Protein AF-X1FPE6-F1 (afdb_monomer)

Organism: NCBI:txid412755

Radius of gyration: 14.93 Å; Cα contacts (8 Å, |Δi|>4): 121; chains: 1; bounding box: 34×26×54 Å

Secondary structure (DSSP, 8-state):
-THHHHHHHHHHHTTHHHH-TT---EESSTTTTHHHHHHHHHHHHHHHHHHHS-S---SS-HHHHHHTSEEE--STT-HHHHHHHHHHH-GGGEE----PPP---

Foldseek 3Di:
DVVLLVVLVCCLQVCVCVVPVPDEAETEQLSPCCLVCLVVVQVVLVCCCVPPVPNDDDPDRSSVSSLSYAYENQNVPPPVSVVSSCVRNNPVRYDHDHDDPPPPD

Sequence (105 aa):
TEGTPSAMTYLVYSGVFDKFPNLKVITHHCGASVPYFSSRIANQYDMAKVREGTAGDFAKPVVDYYKMFYADTALQGNTSALMCGYDFFGADHMLLGSRVLPRVV

Structure (mmCIF, N/CA/C/O backbone):
data_AF-X1FPE6-F1
#
_entry.id   AF-X1FPE6-F1
#
loop_
_atom_site.group_PDB
_atom_site.id
_atom_site.type_symbol
_atom_site.label_atom_id
_atom_site.label_alt_id
_atom_site.label_comp_id
_atom_site.label_asym_id
_atom_site.label_entity_id
_atom_site.label_seq_id
_atom_site.pdbx_PDB_ins_code
_atom_site.Cartn_x
_atom_site.Cartn_y
_atom_site.Cartn_z
_atom_site.occupancy
_atom_site.B_iso_or_equiv
_atom_site.auth_seq_id
_atom_site.auth_comp_id
_atom_site.auth_asym_id
_atom_site.auth_atom_id
_atom_site.pdbx_PDB_model_num
ATOM 1 N N . THR A 1 1 ? 1.993 12.239 -11.565 1.00 60.75 1 THR A N 1
ATOM 2 C CA . THR A 1 1 ? 1.753 10.971 -10.836 1.00 60.75 1 THR A CA 1
ATOM 3 C C . THR A 1 1 ? 0.835 11.143 -9.632 1.00 60.75 1 THR A C 1
ATOM 5 O O . THR A 1 1 ? 0.425 10.139 -9.071 1.00 60.75 1 THR A O 1
ATOM 8 N N . GLU A 1 2 ? 0.437 12.371 -9.275 1.00 67.62 2 GLU A N 1
ATOM 9 C CA . GLU A 1 2 ? -0.454 12.666 -8.137 1.00 67.62 2 GLU A CA 1
ATOM 10 C C . GLU A 1 2 ? -1.873 12.089 -8.264 1.00 67.62 2 GLU A C 1
ATOM 12 O O . GLU A 1 2 ? -2.520 11.824 -7.258 1.00 67.62 2 GLU A O 1
ATOM 17 N N . GLY A 1 3 ? -2.336 11.799 -9.485 1.00 90.81 3 GLY A N 1
ATOM 18 C CA . GLY A 1 3 ? -3.636 11.158 -9.695 1.00 90.81 3 GLY A CA 1
ATOM 19 C C . GLY A 1 3 ? -3.737 9.746 -9.104 1.00 90.81 3 GLY A C 1
ATOM 20 O O . GLY A 1 3 ? -4.807 9.373 -8.630 1.00 90.81 3 GLY A O 1
ATOM 21 N N . THR A 1 4 ? -2.643 8.970 -9.076 1.00 93.00 4 THR A N 1
ATOM 22 C CA . THR A 1 4 ? -2.671 7.594 -8.547 1.00 93.00 4 THR A CA 1
ATOM 23 C C . THR A 1 4 ? -2.929 7.575 -7.034 1.00 93.00 4 THR A C 1
ATOM 25 O O . THR A 1 4 ? -3.896 6.929 -6.630 1.00 93.00 4 THR A O 1
ATOM 28 N N . PRO A 1 5 ? -2.176 8.309 -6.183 1.00 95.19 5 PRO A N 1
ATOM 29 C CA . PRO A 1 5 ? -2.457 8.375 -4.746 1.00 95.19 5 PRO A CA 1
ATOM 30 C C . PRO A 1 5 ? -3.862 8.889 -4.411 1.00 95.19 5 PRO A C 1
ATOM 32 O O . PRO A 1 5 ? -4.519 8.343 -3.520 1.00 95.19 5 PRO A O 1
ATOM 35 N N . SER A 1 6 ? -4.353 9.904 -5.134 1.00 95.38 6 SER A N 1
ATOM 36 C CA . SER A 1 6 ? -5.712 10.421 -4.940 1.00 95.38 6 SER A CA 1
ATOM 37 C C . SER A 1 6 ? -6.760 9.363 -5.272 1.00 95.38 6 SER A C 1
ATOM 39 O O . SER A 1 6 ? -7.638 9.108 -4.453 1.00 95.38 6 SER A O 1
ATOM 41 N N . ALA A 1 7 ? -6.647 8.691 -6.422 1.00 96.56 7 ALA A N 1
ATOM 42 C CA . ALA A 1 7 ? -7.571 7.626 -6.814 1.00 96.56 7 ALA A CA 1
ATOM 43 C C . ALA A 1 7 ? -7.560 6.450 -5.825 1.00 96.56 7 ALA A C 1
ATOM 45 O O . ALA A 1 7 ? -8.623 5.958 -5.446 1.00 96.56 7 ALA A O 1
ATOM 46 N N . MET A 1 8 ? -6.376 6.039 -5.356 1.00 97.12 8 MET A N 1
ATOM 47 C CA . MET A 1 8 ? -6.248 5.008 -4.320 1.00 97.12 8 MET A CA 1
ATOM 48 C C . MET A 1 8 ? -6.989 5.424 -3.047 1.00 97.12 8 MET A C 1
ATOM 50 O O . MET A 1 8 ? -7.796 4.658 -2.531 1.00 97.12 8 MET A O 1
ATOM 54 N N . THR A 1 9 ? -6.779 6.659 -2.590 1.00 95.12 9 THR A N 1
ATOM 55 C CA . THR A 1 9 ? -7.460 7.213 -1.412 1.00 95.12 9 THR A CA 1
ATOM 56 C C . THR A 1 9 ? -8.975 7.253 -1.598 1.00 95.12 9 THR A C 1
ATOM 58 O O . THR A 1 9 ? -9.697 6.782 -0.726 1.00 95.12 9 THR A O 1
ATOM 61 N N . TYR A 1 10 ? -9.477 7.722 -2.743 1.00 95.19 10 TYR A N 1
ATOM 62 C CA . TYR A 1 10 ? -10.917 7.711 -3.022 1.00 95.19 10 TYR A CA 1
ATOM 63 C C . TYR A 1 10 ? -11.512 6.303 -2.947 1.00 95.19 10 TYR A C 1
ATOM 65 O O . TYR A 1 10 ? -12.570 6.123 -2.350 1.00 95.19 10 TYR A O 1
ATOM 73 N N . LEU A 1 11 ? -10.831 5.294 -3.499 1.00 96.25 11 LEU A N 1
ATOM 74 C CA . LEU A 1 11 ? -11.293 3.908 -3.423 1.00 96.25 11 LEU A CA 1
ATOM 75 C C . LEU A 1 11 ? -11.306 3.398 -1.979 1.00 96.25 11 LEU A C 1
ATOM 77 O O . LEU A 1 11 ? -12.323 2.859 -1.546 1.00 96.25 11 LEU A O 1
ATOM 81 N N . VAL A 1 12 ? -10.233 3.623 -1.215 1.00 95.38 12 VAL A N 1
ATOM 82 C CA . VAL A 1 12 ? -10.161 3.230 0.203 1.00 95.38 12 VAL A CA 1
ATOM 83 C C . VAL A 1 12 ? -11.309 3.856 0.999 1.00 95.38 12 VAL A C 1
ATOM 85 O O . VAL A 1 12 ? -12.100 3.135 1.599 1.00 95.38 12 VAL A O 1
ATOM 88 N N . TYR A 1 13 ? -11.465 5.179 0.934 1.00 92.94 13 TYR A N 1
ATOM 89 C CA . TYR A 1 13 ? -12.472 5.906 1.714 1.00 92.94 13 TYR A CA 1
ATOM 90 C C . TYR A 1 13 ? -13.909 5.708 1.214 1.00 92.94 13 TYR A C 1
ATOM 92 O O . TYR A 1 13 ? -14.852 5.964 1.957 1.00 92.94 13 TYR A O 1
ATOM 100 N N . SER A 1 14 ? -14.105 5.216 -0.013 1.00 94.25 14 SER A N 1
ATOM 101 C CA . SER A 1 14 ? -15.435 4.826 -0.503 1.00 94.25 14 SER A CA 1
ATOM 102 C C . SER A 1 14 ? -15.966 3.526 0.120 1.00 94.25 14 SER A C 1
ATOM 104 O O . SER A 1 14 ? -17.124 3.175 -0.109 1.00 94.25 14 SER A O 1
ATOM 106 N N . GLY A 1 15 ? -15.130 2.773 0.848 1.00 93.56 15 GLY A N 1
ATOM 107 C CA . GLY A 1 15 ? -15.493 1.466 1.406 1.00 93.56 15 GLY A CA 1
ATOM 108 C C . GLY A 1 15 ? -15.621 0.355 0.354 1.00 93.56 15 GLY A C 1
ATOM 109 O O . GLY A 1 15 ? -16.143 -0.723 0.642 1.00 93.56 15 GLY A O 1
ATOM 110 N N . VAL A 1 16 ? -15.149 0.580 -0.882 1.00 95.44 16 VAL A N 1
ATOM 111 C CA . VAL A 1 16 ? -15.294 -0.389 -1.986 1.00 95.44 16 VAL A CA 1
ATOM 112 C C . VAL A 1 16 ? -14.649 -1.739 -1.671 1.00 95.44 16 VAL A C 1
ATOM 114 O O . VAL A 1 16 ? -15.174 -2.773 -2.069 1.00 95.44 16 VAL A O 1
ATOM 117 N N . PHE A 1 17 ? -13.544 -1.739 -0.927 1.00 95.62 17 PHE A N 1
ATOM 118 C CA . PHE A 1 17 ? -12.819 -2.951 -0.552 1.00 95.62 17 PHE A CA 1
ATOM 119 C C . PHE A 1 17 ? -13.499 -3.743 0.564 1.00 95.62 17 PHE A C 1
ATOM 121 O O . PHE A 1 17 ? -13.306 -4.953 0.636 1.00 95.62 17 PHE A O 1
ATOM 128 N N . ASP A 1 18 ? -14.315 -3.099 1.399 1.00 94.56 18 ASP A N 1
ATOM 129 C CA . ASP A 1 18 ? -15.177 -3.815 2.343 1.00 94.56 18 ASP A CA 1
ATOM 130 C C . ASP A 1 18 ? -16.380 -4.419 1.615 1.00 94.56 18 ASP A C 1
ATOM 132 O O . ASP A 1 18 ? -16.758 -5.563 1.862 1.00 94.56 18 ASP A O 1
ATOM 136 N N . LYS A 1 19 ? -16.948 -3.682 0.650 1.00 95.31 19 LYS A N 1
ATOM 137 C CA . LYS A 1 19 ? -18.068 -4.158 -0.174 1.00 95.31 19 LYS A CA 1
ATOM 138 C C . LYS A 1 19 ? -17.671 -5.297 -1.121 1.00 95.31 19 LYS A C 1
ATOM 140 O O . LYS A 1 19 ? -18.473 -6.194 -1.375 1.00 95.31 19 LYS A O 1
ATOM 145 N N . PHE A 1 20 ? -16.453 -5.256 -1.655 1.00 96.38 20 PHE A N 1
ATOM 146 C CA . PHE A 1 20 ? -15.926 -6.220 -2.619 1.00 96.38 20 PHE A CA 1
ATOM 147 C C . PHE A 1 20 ? -14.516 -6.677 -2.203 1.00 96.38 20 PHE A C 1
ATOM 149 O O . PHE A 1 20 ? -13.528 -6.255 -2.806 1.00 96.38 20 PHE A O 1
ATOM 156 N N . PRO A 1 21 ? -14.389 -7.572 -1.208 1.00 93.38 21 PRO A N 1
ATOM 157 C CA . PRO A 1 21 ? -13.088 -7.959 -0.647 1.00 93.38 21 PRO A CA 1
ATOM 158 C C . PRO A 1 21 ? -12.163 -8.679 -1.638 1.00 93.38 21 PRO A C 1
ATOM 160 O O . PRO A 1 21 ? -10.950 -8.673 -1.458 1.00 93.38 21 PRO A O 1
ATOM 163 N N . ASN A 1 22 ? -12.722 -9.260 -2.704 1.00 95.31 22 ASN A N 1
ATOM 164 C CA . ASN A 1 22 ? -11.970 -9.939 -3.764 1.00 95.31 22 ASN A CA 1
ATOM 165 C C . ASN A 1 22 ? -11.638 -9.026 -4.961 1.00 95.31 22 ASN A C 1
ATOM 167 O O . ASN A 1 22 ? -11.102 -9.504 -5.964 1.00 95.31 22 ASN A O 1
ATOM 171 N N . LEU A 1 23 ? -11.993 -7.735 -4.902 1.00 96.94 23 LEU A N 1
ATOM 172 C CA . LEU A 1 23 ? -11.693 -6.776 -5.962 1.00 96.94 23 LEU A CA 1
ATOM 173 C C . LEU A 1 23 ? -10.177 -6.587 -6.084 1.00 96.94 23 LEU A C 1
ATOM 175 O O . LEU A 1 23 ? -9.504 -6.247 -5.115 1.00 96.94 23 LEU A O 1
ATOM 179 N N . LYS A 1 24 ? -9.651 -6.752 -7.300 1.00 97.06 24 LYS A N 1
ATOM 180 C CA . LYS A 1 24 ? -8.237 -6.524 -7.612 1.00 97.06 24 LYS A CA 1
ATOM 181 C C . LYS A 1 24 ? -8.089 -5.237 -8.408 1.00 97.06 24 LYS A C 1
ATOM 183 O O . LYS A 1 24 ? -8.625 -5.127 -9.508 1.00 97.06 24 LYS A O 1
ATOM 188 N N . VAL A 1 25 ? -7.344 -4.281 -7.861 1.00 97.44 25 VAL A N 1
ATOM 189 C CA . VAL A 1 25 ? -7.035 -3.009 -8.525 1.00 97.44 25 VAL A CA 1
ATOM 190 C C . VAL A 1 25 ? -5.527 -2.895 -8.683 1.00 97.44 25 VAL A C 1
ATOM 192 O O . VAL A 1 25 ? -4.795 -3.019 -7.703 1.00 97.44 25 VAL A O 1
ATOM 195 N N . ILE A 1 26 ? -5.068 -2.660 -9.912 1.00 96.69 26 ILE A N 1
ATOM 196 C CA . ILE A 1 26 ? -3.649 -2.472 -10.227 1.00 96.69 26 ILE A CA 1
ATOM 197 C C . IL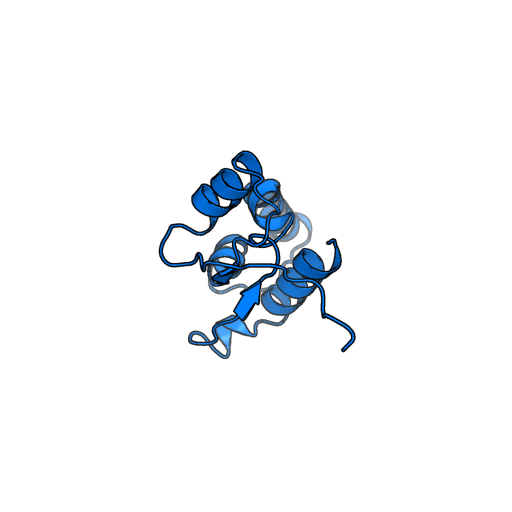E A 1 26 ? -3.357 -0.974 -10.296 1.00 96.69 26 ILE A C 1
ATOM 199 O O . ILE A 1 26 ? -4.070 -0.216 -10.953 1.00 96.69 26 ILE A O 1
ATOM 203 N N . THR A 1 27 ? -2.303 -0.553 -9.609 1.00 94.94 27 THR A N 1
ATOM 204 C CA . THR A 1 27 ? -1.857 0.835 -9.520 1.00 94.94 27 THR A CA 1
ATOM 205 C C . THR A 1 27 ? -0.616 1.060 -10.365 1.00 94.94 27 THR A C 1
ATOM 207 O O . THR A 1 27 ? 0.255 0.196 -10.487 1.00 94.94 27 THR A O 1
ATOM 210 N N . HIS A 1 28 ? -0.539 2.259 -10.934 1.00 91.25 28 HIS A N 1
ATOM 211 C CA . HIS A 1 28 ? 0.572 2.666 -11.784 1.00 91.25 28 HIS A CA 1
ATOM 212 C C . HIS A 1 28 ? 1.762 3.148 -10.927 1.00 91.25 28 HIS A C 1
ATOM 214 O O . HIS A 1 28 ? 1.547 3.864 -9.946 1.00 91.25 28 HIS A O 1
ATOM 220 N N . HIS A 1 29 ? 3.006 2.839 -11.320 1.00 93.75 29 HIS A N 1
ATOM 221 C CA . HI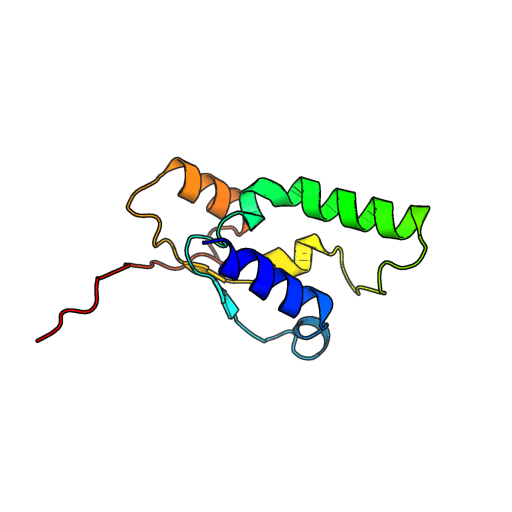S A 1 29 ? 4.260 3.287 -10.678 1.00 93.75 29 HIS A CA 1
ATOM 222 C C . HIS A 1 29 ? 4.445 2.824 -9.235 1.00 93.75 29 HIS A C 1
ATOM 224 O O . HIS A 1 29 ? 4.729 3.650 -8.367 1.00 93.75 29 HIS A O 1
ATOM 230 N N . CYS A 1 30 ? 4.275 1.533 -8.958 1.00 95.38 30 CYS A N 1
ATOM 231 C CA . CYS A 1 30 ? 4.369 1.008 -7.594 1.00 95.38 30 CYS A CA 1
ATOM 232 C C . CYS A 1 30 ? 3.493 1.798 -6.597 1.00 95.38 30 CYS A C 1
ATOM 234 O O . CYS A 1 30 ? 3.953 2.156 -5.521 1.00 95.38 30 CYS A O 1
ATOM 236 N N . GLY A 1 31 ? 2.260 2.171 -6.961 1.00 94.56 31 GLY A N 1
ATOM 237 C CA . GLY A 1 31 ? 1.399 2.979 -6.081 1.00 94.56 31 GLY A CA 1
ATOM 238 C C . GLY A 1 31 ? 1.850 4.438 -5.892 1.00 94.56 31 GLY A C 1
ATOM 239 O O . GLY A 1 31 ? 1.373 5.124 -4.986 1.00 94.56 31 GLY A O 1
ATOM 240 N N . ALA A 1 32 ? 2.748 4.934 -6.749 1.00 95.12 32 ALA A N 1
ATOM 241 C CA . ALA A 1 32 ? 3.291 6.289 -6.730 1.00 95.12 32 ALA A CA 1
ATOM 242 C C . ALA A 1 32 ? 3.871 6.678 -5.355 1.00 95.12 32 ALA A C 1
ATOM 244 O O . ALA A 1 32 ? 4.850 6.088 -4.913 1.00 95.12 32 ALA A O 1
ATOM 245 N N . SER A 1 33 ? 3.320 7.690 -4.683 1.00 95.50 33 SER A N 1
ATOM 246 C CA . SER A 1 33 ? 3.836 8.161 -3.391 1.00 95.50 33 SER A CA 1
ATOM 247 C C . SER A 1 33 ? 3.238 7.440 -2.178 1.00 95.50 33 SER A C 1
ATOM 249 O O . SER A 1 33 ? 3.674 7.697 -1.056 1.00 95.50 33 SER A O 1
ATOM 251 N N . VAL A 1 34 ? 2.267 6.536 -2.369 1.00 97.38 34 VAL A N 1
ATOM 252 C CA . VAL A 1 34 ? 1.598 5.839 -1.257 1.00 97.38 34 VAL A CA 1
ATOM 253 C C . VAL A 1 34 ? 2.570 4.993 -0.428 1.00 97.38 34 VAL A C 1
ATOM 255 O O . VAL A 1 34 ? 2.556 5.170 0.791 1.00 97.38 34 VAL A O 1
ATOM 258 N N . PRO A 1 35 ? 3.448 4.146 -1.012 1.00 97.25 35 PRO A N 1
ATOM 259 C CA . PRO A 1 35 ? 4.408 3.375 -0.215 1.00 97.25 35 PRO A CA 1
ATOM 260 C C . PRO A 1 35 ? 5.292 4.265 0.655 1.00 97.25 35 PRO A C 1
ATOM 262 O O . PRO A 1 35 ? 5.441 4.028 1.854 1.00 97.25 35 PRO A O 1
ATOM 265 N N . TYR A 1 36 ? 5.793 5.352 0.063 1.00 97.06 36 TYR A N 1
ATOM 266 C CA . TYR A 1 36 ? 6.668 6.310 0.728 1.00 97.06 36 TYR A CA 1
ATOM 267 C C . TYR A 1 36 ? 5.984 7.009 1.914 1.00 97.06 36 TYR A C 1
ATOM 269 O O . TYR A 1 36 ? 6.595 7.200 2.963 1.00 97.06 36 TYR A O 1
ATOM 277 N N . PHE A 1 37 ? 4.703 7.363 1.780 1.00 96.94 37 PHE A N 1
ATOM 278 C CA . PHE A 1 37 ? 3.941 8.043 2.831 1.00 96.94 37 PHE A CA 1
ATOM 279 C C . PHE A 1 37 ? 3.102 7.107 3.711 1.00 96.94 37 PHE A C 1
ATOM 281 O O . PHE A 1 37 ? 2.324 7.596 4.528 1.00 96.94 37 PHE A O 1
ATOM 288 N N . SER A 1 38 ? 3.256 5.789 3.605 1.00 96.75 38 SER A N 1
ATOM 289 C CA . SER A 1 38 ? 2.417 4.799 4.300 1.00 96.75 38 SER A CA 1
ATOM 290 C C . SER A 1 38 ? 2.309 5.028 5.816 1.00 96.75 38 SER A C 1
ATOM 292 O O . SER A 1 38 ? 1.202 5.133 6.350 1.00 96.75 38 SER A O 1
ATOM 294 N N . SER A 1 39 ? 3.435 5.223 6.509 1.00 95.62 39 SER A N 1
ATOM 295 C CA . SER A 1 39 ? 3.454 5.526 7.951 1.00 95.62 39 SER A CA 1
ATOM 296 C C . SER A 1 39 ? 2.789 6.862 8.293 1.00 95.62 39 SER A C 1
ATOM 298 O O . SER A 1 39 ? 2.196 7.011 9.364 1.00 95.62 39 SER A O 1
ATOM 300 N N . ARG A 1 40 ? 2.871 7.846 7.386 1.00 95.62 40 ARG A N 1
ATOM 301 C CA . ARG A 1 40 ? 2.192 9.139 7.541 1.00 95.62 40 ARG A CA 1
ATOM 302 C C . ARG A 1 40 ? 0.685 8.976 7.365 1.00 95.62 40 ARG A C 1
ATOM 304 O O . ARG A 1 40 ? -0.052 9.541 8.159 1.00 95.62 40 ARG A O 1
ATOM 311 N N . ILE A 1 41 ? 0.239 8.206 6.374 1.00 94.56 41 ILE A N 1
ATOM 312 C CA . ILE A 1 41 ? -1.181 7.913 6.132 1.00 94.56 41 ILE A CA 1
ATOM 313 C C . ILE A 1 41 ? -1.800 7.250 7.368 1.00 94.56 41 ILE A C 1
ATOM 315 O O . ILE A 1 41 ? -2.822 7.728 7.855 1.00 94.56 41 ILE A O 1
ATOM 319 N N . ALA A 1 42 ? -1.143 6.223 7.921 1.00 93.00 42 ALA A N 1
ATOM 320 C CA . ALA A 1 42 ? -1.598 5.550 9.140 1.00 93.00 42 ALA A CA 1
ATOM 321 C C . ALA A 1 42 ? -1.737 6.531 10.319 1.00 93.00 42 ALA A C 1
ATOM 323 O O . ALA A 1 42 ? -2.813 6.659 10.897 1.00 93.00 42 ALA A O 1
ATOM 324 N N . ASN A 1 43 ? -0.685 7.309 10.603 1.00 92.88 43 ASN A N 1
ATOM 325 C CA . ASN A 1 43 ? -0.709 8.290 11.692 1.00 92.88 43 ASN A CA 1
ATOM 326 C C . ASN A 1 43 ? -1.777 9.374 11.506 1.00 92.88 43 ASN A C 1
ATOM 328 O O . ASN A 1 43 ? -2.425 9.769 12.469 1.00 92.88 43 ASN A O 1
ATOM 332 N N . GLN A 1 44 ? -1.947 9.897 10.289 1.00 90.00 44 GLN A N 1
ATOM 333 C CA . GLN A 1 44 ? -2.944 10.938 10.019 1.00 90.00 44 GLN A CA 1
ATOM 334 C C . GLN A 1 44 ? -4.361 10.423 10.276 1.00 90.00 44 GLN A C 1
ATOM 336 O O . GLN A 1 44 ? -5.163 11.139 10.872 1.00 90.00 44 GLN A O 1
ATOM 341 N N . TYR A 1 45 ? -4.647 9.178 9.893 1.00 88.69 45 TYR A N 1
ATOM 342 C CA . TYR A 1 45 ? -5.930 8.550 10.183 1.00 88.69 45 TYR A CA 1
ATOM 343 C C . TYR A 1 45 ? -6.160 8.370 11.692 1.00 88.69 45 TYR A C 1
ATOM 345 O O . TYR A 1 45 ? -7.207 8.773 12.199 1.00 88.69 45 TYR A O 1
ATOM 353 N N . ASP A 1 46 ? -5.173 7.847 12.426 1.00 88.81 46 ASP A N 1
ATOM 354 C CA . ASP A 1 46 ? -5.292 7.657 13.878 1.00 88.81 46 ASP A CA 1
ATOM 355 C C . ASP A 1 46 ? -5.498 8.992 14.609 1.00 88.81 46 ASP A C 1
ATOM 357 O O . ASP A 1 46 ? -6.338 9.102 15.505 1.00 88.81 46 ASP A O 1
ATOM 361 N N . MET A 1 47 ? -4.784 10.043 14.190 1.00 87.94 47 MET A N 1
ATOM 362 C CA . MET A 1 47 ? -4.962 11.388 14.741 1.00 87.94 47 MET A CA 1
ATOM 363 C C . MET A 1 47 ? -6.352 11.955 14.444 1.00 87.94 47 MET A C 1
ATOM 365 O O . MET A 1 47 ? -6.959 12.524 15.350 1.00 87.94 47 MET A O 1
ATOM 369 N N . ALA A 1 48 ? -6.868 11.787 13.222 1.00 86.06 48 ALA A N 1
ATOM 370 C CA . ALA A 1 48 ? -8.220 12.219 12.867 1.00 86.06 48 ALA A CA 1
ATOM 371 C C . ALA A 1 48 ? -9.277 11.481 13.706 1.00 86.06 48 ALA A C 1
ATOM 373 O O . ALA A 1 48 ? -10.202 12.101 14.235 1.00 86.06 48 ALA A O 1
ATOM 374 N N . LYS A 1 49 ? -9.097 10.172 13.926 1.00 84.12 49 LYS A N 1
ATOM 375 C CA . LYS A 1 49 ? -10.002 9.365 14.756 1.00 84.12 49 LYS A CA 1
ATOM 376 C C . LYS A 1 49 ? -10.047 9.847 16.204 1.00 84.12 49 LYS A C 1
ATOM 378 O O . LYS A 1 49 ? -11.129 9.978 16.766 1.00 84.12 49 LYS A O 1
ATOM 383 N N . VAL A 1 50 ? -8.886 10.138 16.794 1.00 84.56 50 VAL A N 1
ATOM 384 C CA . VAL A 1 50 ? -8.781 10.579 18.196 1.00 84.56 50 VAL A CA 1
ATOM 385 C C . VAL A 1 50 ? -9.239 12.026 18.390 1.00 84.56 50 VAL A C 1
ATOM 387 O O . VAL A 1 50 ? -9.903 12.326 19.379 1.00 84.56 50 VAL A O 1
ATOM 390 N N . ARG A 1 51 ? -8.852 12.938 17.491 1.00 81.81 51 ARG A N 1
ATOM 391 C CA . ARG A 1 51 ? -9.057 14.385 17.680 1.00 81.81 51 ARG A CA 1
ATOM 392 C C . ARG A 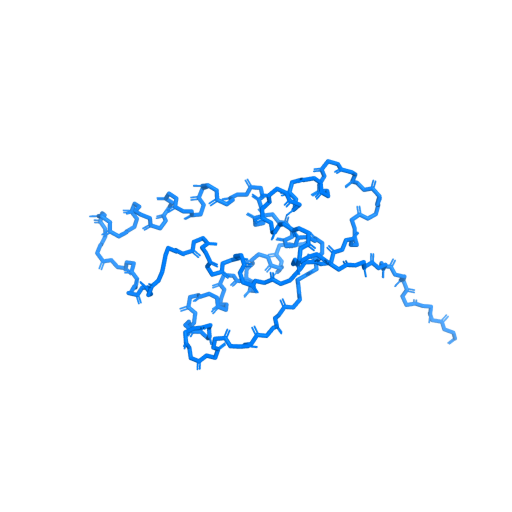1 51 ? -10.421 14.869 17.224 1.00 81.81 51 ARG A C 1
ATOM 394 O O . ARG A 1 51 ? -10.962 15.788 17.828 1.00 81.81 51 ARG A O 1
ATOM 401 N N . GLU A 1 52 ? -10.928 14.299 16.141 1.00 75.12 52 GLU A N 1
ATOM 402 C CA . GLU A 1 52 ? -12.081 14.853 15.434 1.00 75.12 52 GLU A CA 1
ATOM 403 C C . GLU A 1 52 ? -13.306 13.944 15.546 1.00 75.12 52 GLU A C 1
ATOM 405 O O . GLU A 1 52 ? -14.422 14.412 15.357 1.00 75.12 52 GLU A O 1
ATOM 410 N N . GLY A 1 53 ? -13.125 12.653 15.863 1.00 73.19 53 GLY A N 1
ATOM 411 C CA . GLY A 1 53 ? -14.219 11.675 15.884 1.00 73.19 53 GLY A CA 1
ATOM 412 C C . GLY A 1 53 ? -14.885 11.473 14.514 1.00 73.19 53 GLY A C 1
ATOM 413 O O . GLY A 1 53 ? -15.963 10.897 14.433 1.00 73.19 53 GLY A O 1
ATOM 414 N N . THR A 1 54 ? -14.261 11.970 13.443 1.00 65.69 54 THR A N 1
ATOM 415 C CA . THR A 1 54 ? -14.789 12.034 12.067 1.00 65.69 54 THR A CA 1
ATOM 416 C C . THR A 1 54 ? -14.144 11.013 11.134 1.00 65.69 54 THR A C 1
ATOM 418 O O . THR A 1 54 ? -14.550 10.884 9.979 1.00 65.69 54 THR A O 1
ATOM 421 N N . ALA A 1 55 ? -13.130 10.285 11.603 1.00 67.19 55 ALA A N 1
ATOM 422 C CA . ALA A 1 55 ? -12.534 9.206 10.836 1.00 67.19 55 ALA A CA 1
ATOM 423 C C . ALA A 1 55 ? -13.549 8.056 10.762 1.00 67.19 55 ALA A C 1
ATOM 425 O O . ALA A 1 55 ? -13.879 7.474 11.791 1.00 67.19 55 ALA A O 1
ATOM 426 N N . GLY A 1 56 ? -14.084 7.788 9.565 1.00 68.81 56 GLY A N 1
ATOM 427 C CA . GLY A 1 56 ? -15.111 6.763 9.352 1.00 68.81 56 GLY A CA 1
ATOM 428 C C . GLY A 1 56 ? -14.725 5.387 9.905 1.00 68.81 56 GLY A C 1
ATOM 429 O O . GLY A 1 56 ? -13.553 5.104 10.142 1.00 68.81 56 GLY A O 1
ATOM 430 N N . ASP A 1 57 ? -15.710 4.514 10.104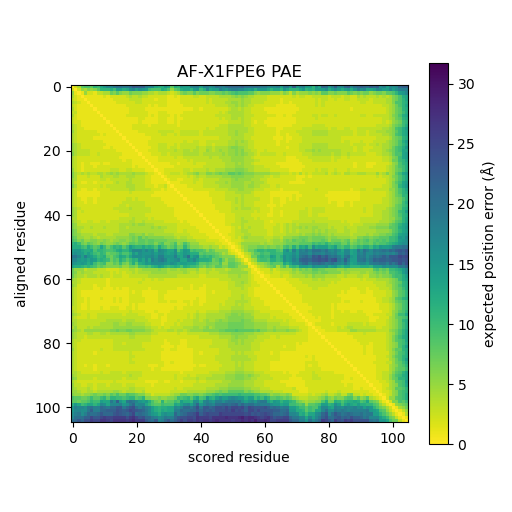 1.00 77.75 57 ASP A N 1
ATOM 431 C CA 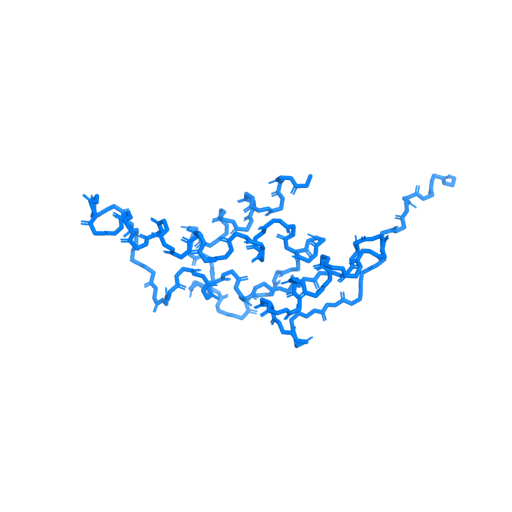. ASP A 1 57 ? -15.471 3.186 10.669 1.00 77.75 57 ASP A CA 1
ATOM 432 C C . ASP A 1 57 ? -14.919 2.220 9.616 1.00 77.75 57 ASP A C 1
ATOM 434 O O . ASP A 1 57 ? -15.655 1.586 8.862 1.00 77.75 57 ASP A O 1
ATOM 438 N N . PHE A 1 58 ? -13.595 2.104 9.575 1.00 86.88 58 PHE A N 1
ATOM 439 C CA . PHE A 1 58 ? -12.903 1.093 8.783 1.00 86.88 58 PHE A CA 1
ATOM 440 C C . PHE A 1 58 ? -12.817 -0.243 9.540 1.00 86.88 58 PHE A C 1
ATOM 442 O O . PHE A 1 58 ? -12.487 -0.277 10.728 1.00 86.88 58 PHE A O 1
ATOM 449 N N . ALA A 1 59 ? -13.056 -1.357 8.840 1.00 89.00 59 ALA A N 1
ATOM 450 C CA . ALA A 1 59 ? -13.027 -2.708 9.414 1.00 89.00 59 ALA A CA 1
ATOM 451 C C . ALA A 1 59 ? -11.608 -3.214 9.749 1.00 89.00 59 ALA A C 1
ATOM 453 O O . ALA A 1 59 ? -11.445 -4.168 10.509 1.00 89.00 59 ALA A O 1
ATOM 454 N N . LYS A 1 60 ? -10.577 -2.588 9.175 1.00 91.44 60 LYS A N 1
ATOM 455 C CA . LYS A 1 60 ? -9.149 -2.863 9.408 1.00 91.44 60 LYS A CA 1
ATOM 456 C C . LYS A 1 60 ? -8.365 -1.536 9.439 1.00 91.44 60 LYS A C 1
ATOM 458 O O . LYS A 1 60 ? -8.928 -0.503 9.069 1.00 91.44 60 LYS A O 1
ATOM 463 N N . PRO A 1 61 ? -7.091 -1.514 9.870 1.00 92.44 61 PRO A N 1
ATOM 464 C CA . PRO A 1 61 ? -6.255 -0.318 9.768 1.00 92.44 61 PRO A CA 1
ATOM 465 C C . PRO A 1 61 ? -6.270 0.270 8.350 1.00 92.44 61 PRO A C 1
ATOM 467 O O . PRO A 1 61 ? -6.141 -0.463 7.371 1.00 92.44 61 PRO A O 1
ATOM 470 N N . VAL A 1 62 ? -6.394 1.596 8.216 1.00 93.56 62 VAL A N 1
ATOM 471 C CA . VAL A 1 62 ? -6.536 2.248 6.896 1.00 93.56 62 VAL A CA 1
ATOM 472 C C . VAL A 1 62 ? -5.396 1.891 5.945 1.00 93.56 62 VAL A C 1
ATOM 474 O O . VAL A 1 62 ? -5.628 1.627 4.766 1.00 93.56 62 VAL A O 1
ATOM 477 N N . VAL A 1 63 ? -4.167 1.805 6.460 1.00 95.62 63 VAL A N 1
ATOM 478 C CA . VAL A 1 63 ? -2.988 1.421 5.671 1.00 95.62 63 VAL A CA 1
ATOM 479 C C . VAL A 1 63 ? -3.103 0.018 5.062 1.00 95.62 63 VAL A C 1
ATOM 481 O O . VAL A 1 63 ? -2.572 -0.218 3.978 1.00 95.62 63 VAL A O 1
ATOM 484 N N . ASP A 1 64 ? -3.845 -0.896 5.690 1.00 96.25 64 ASP A N 1
ATOM 485 C CA . ASP A 1 64 ? -4.006 -2.262 5.190 1.0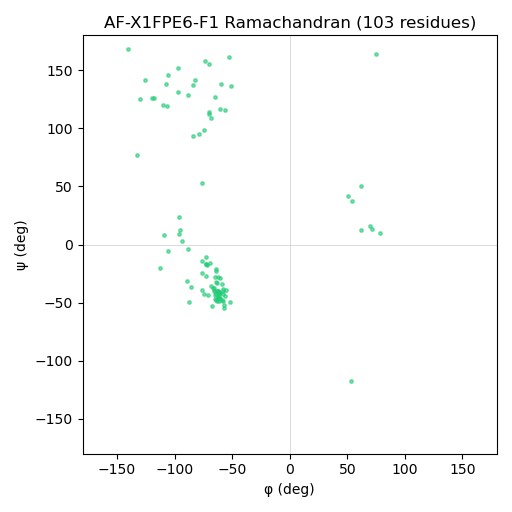0 96.25 64 ASP A CA 1
ATOM 486 C C . ASP A 1 64 ? -4.901 -2.314 3.949 1.00 96.25 64 ASP A C 1
ATOM 488 O O . ASP A 1 64 ? -4.696 -3.165 3.086 1.00 96.25 64 ASP A O 1
ATOM 492 N N . TYR A 1 65 ? -5.828 -1.366 3.779 1.00 96.81 65 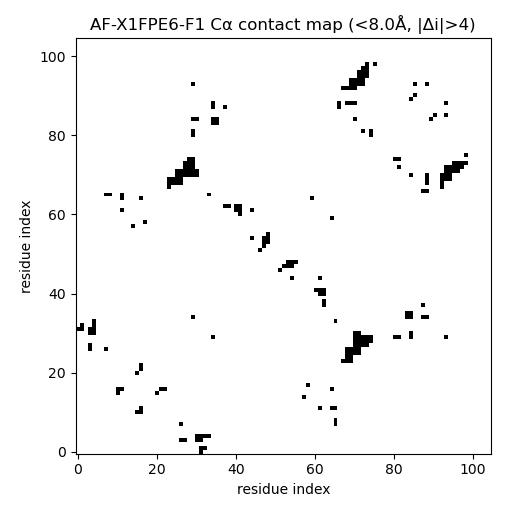TYR A N 1
ATOM 493 C CA . TYR A 1 65 ? -6.555 -1.225 2.514 1.00 96.81 65 TYR A CA 1
ATOM 494 C C . TYR A 1 65 ? -5.641 -0.783 1.375 1.00 96.81 65 TYR A C 1
ATOM 496 O O . TYR A 1 65 ? -5.779 -1.265 0.254 1.00 96.81 65 TYR A O 1
ATOM 504 N N . TYR A 1 66 ? -4.669 0.091 1.648 1.00 97.19 66 TYR A N 1
ATOM 505 C CA . TYR A 1 66 ? -3.684 0.479 0.638 1.00 97.19 66 TYR A CA 1
ATOM 506 C C . TYR A 1 66 ? -2.791 -0.698 0.221 1.00 97.19 66 TYR A C 1
ATOM 508 O O . TYR A 1 66 ? -2.362 -0.742 -0.929 1.00 97.19 66 TYR A O 1
ATOM 516 N N . LYS A 1 67 ? -2.569 -1.685 1.100 1.00 97.25 67 LYS A N 1
ATOM 517 C CA . LYS A 1 67 ? -1.849 -2.927 0.768 1.00 97.25 67 LYS A CA 1
ATOM 518 C C . LYS A 1 67 ? -2.674 -3.929 -0.049 1.00 97.25 67 LYS A C 1
ATOM 520 O O . LYS A 1 67 ? -2.101 -4.836 -0.636 1.00 97.25 67 LYS A O 1
ATOM 525 N N . MET A 1 68 ? -3.999 -3.767 -0.140 1.00 97.12 68 MET A N 1
ATOM 526 C CA . MET A 1 68 ? -4.847 -4.631 -0.982 1.00 97.12 68 MET A CA 1
ATOM 527 C C . MET A 1 68 ? -4.678 -4.362 -2.482 1.00 97.12 68 MET A C 1
ATOM 529 O O . MET A 1 68 ? -5.085 -5.180 -3.308 1.00 97.12 68 MET A O 1
ATOM 533 N N . PHE A 1 69 ? -4.100 -3.219 -2.850 1.00 98.00 69 PHE A N 1
ATOM 534 C CA . PHE A 1 69 ? -3.791 -2.926 -4.241 1.00 98.00 69 PHE A CA 1
ATOM 535 C C . PHE A 1 69 ? -2.654 -3.810 -4.748 1.00 98.00 69 PHE A C 1
ATOM 537 O O . PHE A 1 69 ? -1.792 -4.267 -4.000 1.00 98.00 69 PHE A O 1
ATOM 544 N N . TYR A 1 70 ? -2.647 -3.994 -6.058 1.00 98.00 70 TYR A N 1
ATOM 545 C CA . TYR A 1 70 ? -1.505 -4.498 -6.796 1.00 98.00 70 TYR A CA 1
ATOM 546 C C . TYR A 1 70 ? -0.733 -3.322 -7.397 1.00 98.00 70 TYR A C 1
ATOM 548 O O . TYR A 1 70 ? -1.319 -2.277 -7.697 1.00 98.00 70 TYR A O 1
ATOM 556 N N . ALA A 1 71 ? 0.572 -3.470 -7.596 1.00 96.81 71 ALA A N 1
ATOM 557 C CA . ALA A 1 71 ? 1.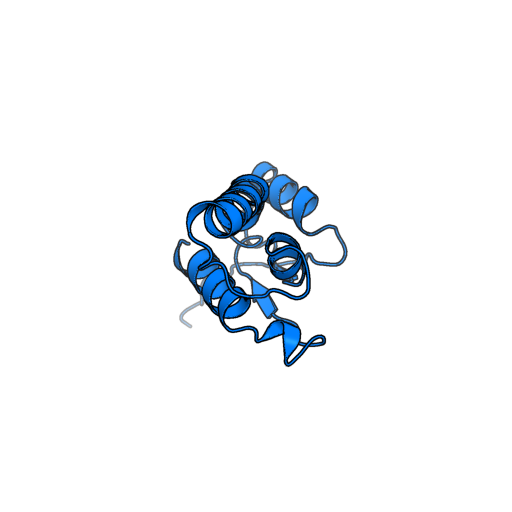436 -2.380 -8.037 1.00 96.81 71 ALA A CA 1
ATOM 558 C C . ALA A 1 71 ? 2.296 -2.798 -9.236 1.00 96.81 71 ALA A C 1
ATOM 560 O O . ALA A 1 71 ? 3.012 -3.797 -9.177 1.00 96.81 71 ALA A O 1
ATOM 561 N N . ASP A 1 72 ? 2.238 -2.033 -10.330 1.00 95.19 72 ASP A N 1
ATOM 562 C CA . ASP A 1 72 ? 3.135 -2.259 -11.465 1.00 95.19 72 ASP A CA 1
ATOM 563 C C . ASP A 1 72 ? 4.567 -1.791 -11.164 1.00 95.19 72 ASP A C 1
ATOM 565 O O . ASP A 1 72 ? 4.781 -0.916 -10.324 1.00 95.19 72 ASP A O 1
ATOM 569 N N . THR A 1 73 ? 5.556 -2.324 -11.883 1.00 95.25 73 THR A N 1
ATOM 570 C CA . THR A 1 73 ? 6.967 -1.908 -11.770 1.00 95.25 73 THR A CA 1
ATOM 571 C C . THR A 1 73 ? 7.396 -0.880 -12.821 1.00 95.25 73 THR A C 1
ATOM 573 O O . THR A 1 73 ? 8.587 -0.790 -13.135 1.00 95.25 73 THR A O 1
ATOM 576 N N . ALA A 1 74 ? 6.476 -0.106 -13.408 1.00 93.88 74 ALA A N 1
ATOM 577 C CA . ALA A 1 74 ? 6.770 0.807 -14.519 1.00 93.88 74 ALA A CA 1
ATOM 578 C C . ALA A 1 74 ? 7.498 2.089 -14.058 1.00 93.88 74 ALA A C 1
ATOM 580 O O . ALA A 1 74 ? 7.075 3.205 -14.352 1.00 93.88 74 ALA A O 1
ATOM 581 N N . LEU A 1 75 ? 8.600 1.939 -13.325 1.00 91.88 75 LEU A N 1
ATOM 582 C CA . LEU A 1 75 ? 9.361 2.984 -12.633 1.00 91.88 75 LEU A CA 1
ATOM 583 C C . LEU A 1 75 ? 10.547 3.533 -13.437 1.00 91.88 75 LEU A C 1
ATOM 585 O O . LEU A 1 75 ? 11.412 4.198 -12.875 1.00 91.88 75 LEU A O 1
ATOM 589 N N . GLN A 1 76 ? 10.627 3.223 -14.735 1.00 89.88 76 GLN A N 1
ATOM 590 C CA . GLN A 1 76 ? 11.741 3.638 -15.601 1.00 89.88 76 GLN A CA 1
ATOM 591 C C . GLN A 1 76 ? 13.120 3.231 -15.039 1.00 89.88 76 GLN A C 1
ATOM 593 O O . GLN A 1 76 ? 14.089 3.974 -15.141 1.00 89.88 76 GLN A O 1
ATOM 598 N N . GLY A 1 77 ? 13.204 2.045 -14.426 1.00 89.69 77 GLY A N 1
ATOM 599 C CA . GLY A 1 77 ? 14.457 1.500 -13.894 1.00 89.69 77 GLY A CA 1
ATOM 600 C C . GLY A 1 77 ? 14.907 2.074 -12.546 1.00 89.69 77 GLY A C 1
ATOM 601 O O . GLY A 1 77 ? 16.025 1.799 -12.125 1.00 89.69 77 GLY A O 1
ATOM 602 N N . ASN A 1 78 ? 14.072 2.850 -11.844 1.00 94.50 78 ASN A N 1
ATOM 603 C CA . ASN A 1 78 ? 14.424 3.359 -10.519 1.00 94.50 78 ASN A CA 1
ATOM 604 C C . ASN A 1 78 ? 14.339 2.260 -9.441 1.00 94.50 78 ASN A C 1
ATOM 606 O O . ASN A 1 78 ? 13.265 1.973 -8.910 1.00 94.50 78 ASN A O 1
ATOM 610 N N . THR A 1 79 ? 15.489 1.679 -9.094 1.00 96.81 79 THR A N 1
ATOM 611 C CA . THR A 1 79 ? 15.601 0.613 -8.086 1.00 96.81 79 THR A CA 1
ATOM 612 C C . THR A 1 79 ? 15.176 1.058 -6.688 1.00 96.81 79 THR A C 1
ATOM 614 O O . THR A 1 79 ? 14.501 0.303 -5.999 1.00 96.81 79 THR A O 1
ATOM 617 N N . SER A 1 80 ? 15.514 2.272 -6.246 1.00 97.69 80 SER A N 1
ATOM 618 C CA . SER A 1 80 ? 15.149 2.730 -4.895 1.00 97.69 80 SER A CA 1
ATOM 619 C C . SER A 1 80 ? 13.636 2.873 -4.733 1.00 97.69 80 SER A C 1
ATOM 621 O O . SER A 1 80 ? 13.076 2.481 -3.711 1.00 97.69 80 SER A O 1
ATOM 623 N N . ALA A 1 81 ? 12.959 3.387 -5.764 1.00 96.06 81 ALA A N 1
ATOM 624 C CA . ALA A 1 81 ? 11.501 3.440 -5.794 1.00 96.06 81 ALA A CA 1
ATOM 625 C C . ALA A 1 81 ? 10.887 2.031 -5.835 1.00 96.06 81 ALA A C 1
ATOM 627 O O . ALA A 1 81 ? 9.881 1.787 -5.171 1.00 96.06 81 ALA A O 1
ATOM 628 N N . LEU A 1 82 ? 11.515 1.099 -6.562 1.00 97.00 82 LEU A N 1
ATOM 629 C CA . LEU A 1 82 ? 11.080 -0.295 -6.614 1.00 97.00 82 LEU A CA 1
ATOM 630 C C . LEU A 1 82 ? 11.165 -0.952 -5.235 1.00 97.00 82 LEU A C 1
ATOM 632 O O . LEU A 1 82 ? 10.200 -1.583 -4.822 1.00 97.00 82 LEU A O 1
ATOM 636 N N . MET A 1 83 ? 12.274 -0.761 -4.515 1.00 98.19 83 MET A N 1
ATOM 637 C CA . MET A 1 83 ? 12.448 -1.306 -3.166 1.00 98.19 83 MET A CA 1
ATOM 638 C C . MET A 1 83 ? 11.461 -0.688 -2.174 1.00 98.19 83 MET A C 1
ATOM 640 O O . MET A 1 83 ? 10.856 -1.410 -1.395 1.00 98.19 83 MET A O 1
ATOM 644 N N . CYS A 1 84 ? 11.196 0.619 -2.266 1.00 98.06 84 CYS A N 1
ATOM 645 C CA . CYS A 1 84 ? 10.165 1.259 -1.445 1.00 98.06 84 CYS A CA 1
ATOM 646 C C . CYS A 1 84 ? 8.767 0.659 -1.689 1.00 98.06 84 CYS A C 1
ATOM 648 O O . CYS A 1 84 ? 8.021 0.417 -0.742 1.00 98.06 84 CYS A O 1
ATOM 650 N N . GLY A 1 85 ? 8.418 0.392 -2.952 1.00 97.19 85 GLY A N 1
ATOM 651 C CA . GLY A 1 85 ? 7.188 -0.319 -3.299 1.00 97.19 85 GLY A CA 1
ATOM 652 C C . GLY A 1 85 ? 7.183 -1.764 -2.794 1.00 97.19 85 GLY A C 1
ATOM 653 O O . GLY A 1 85 ? 6.185 -2.208 -2.234 1.00 97.19 85 GLY A O 1
ATOM 654 N N . TYR A 1 86 ? 8.302 -2.473 -2.946 1.00 97.88 86 TYR A N 1
ATOM 655 C CA . TYR A 1 86 ? 8.476 -3.857 -2.506 1.00 97.88 86 TYR A CA 1
ATOM 656 C C . TYR A 1 86 ? 8.315 -4.017 -0.997 1.00 97.88 86 TYR A C 1
ATOM 658 O O . TYR A 1 86 ? 7.559 -4.880 -0.561 1.00 97.88 86 TYR A O 1
ATOM 666 N N . ASP A 1 87 ? 8.941 -3.146 -0.209 1.00 98.12 87 ASP A N 1
ATOM 667 C CA . ASP A 1 87 ? 8.841 -3.167 1.252 1.00 98.12 87 ASP A CA 1
ATOM 668 C C . ASP A 1 87 ? 7.399 -2.930 1.734 1.00 98.12 87 ASP A C 1
ATOM 670 O O . ASP A 1 87 ? 7.004 -3.405 2.799 1.00 98.12 87 ASP A O 1
ATOM 674 N N . PHE A 1 88 ? 6.593 -2.205 0.950 1.00 98.25 88 PHE A N 1
ATOM 675 C CA . PHE A 1 88 ? 5.206 -1.898 1.290 1.00 98.25 88 PHE A CA 1
ATOM 676 C C . PHE A 1 88 ? 4.203 -2.967 0.830 1.00 98.25 88 PHE A C 1
ATOM 678 O O . PHE A 1 88 ? 3.350 -3.379 1.620 1.00 98.25 88 PHE A O 1
ATOM 685 N N . PHE A 1 89 ? 4.274 -3.383 -0.438 1.00 97.75 89 PHE A N 1
ATOM 686 C CA . PHE A 1 89 ? 3.316 -4.309 -1.056 1.00 97.75 89 PHE A CA 1
ATOM 687 C C . PHE A 1 89 ? 3.711 -5.781 -0.893 1.00 97.75 89 PHE A C 1
ATOM 689 O O . PHE A 1 89 ? 2.841 -6.644 -0.810 1.00 97.75 89 PHE A O 1
ATOM 696 N N . GLY A 1 90 ? 5.009 -6.079 -0.843 1.00 97.62 90 GLY A N 1
ATOM 697 C CA . GLY A 1 90 ? 5.531 -7.439 -0.936 1.00 97.62 90 GLY A CA 1
ATOM 698 C C . GLY A 1 90 ? 5.482 -8.009 -2.358 1.00 97.62 90 GLY A C 1
ATOM 699 O O . GLY A 1 90 ? 4.790 -7.504 -3.245 1.00 97.62 90 GLY A O 1
ATOM 700 N N . ALA A 1 91 ? 6.231 -9.093 -2.576 1.00 96.62 91 ALA A N 1
ATOM 701 C CA . ALA A 1 91 ? 6.391 -9.715 -3.892 1.00 96.62 91 ALA A CA 1
ATOM 702 C C . ALA A 1 91 ? 5.056 -10.157 -4.524 1.00 96.62 91 ALA A C 1
ATOM 704 O O . ALA A 1 91 ? 4.860 -9.980 -5.724 1.00 96.62 91 ALA A O 1
ATOM 705 N N . ASP A 1 92 ? 4.123 -10.673 -3.718 1.00 97.25 92 ASP A N 1
ATOM 706 C CA . ASP A 1 92 ? 2.845 -11.231 -4.189 1.00 97.25 92 ASP A CA 1
ATOM 707 C C . ASP A 1 92 ? 1.877 -10.176 -4.747 1.00 97.25 92 ASP A C 1
ATOM 709 O O . ASP A 1 92 ? 0.918 -10.507 -5.448 1.00 97.25 92 ASP A O 1
ATOM 713 N N . HIS A 1 93 ? 2.125 -8.899 -4.450 1.00 97.44 93 HIS A N 1
ATOM 714 C CA . HIS A 1 93 ? 1.307 -7.770 -4.890 1.00 97.44 93 HIS A CA 1
ATOM 715 C C . HIS A 1 93 ? 2.002 -6.897 -5.941 1.00 97.44 93 HIS A C 1
ATOM 717 O O . HIS A 1 93 ? 1.475 -5.852 -6.329 1.00 97.44 93 HIS A O 1
ATOM 723 N N . MET A 1 94 ? 3.154 -7.328 -6.459 1.00 97.00 94 MET A N 1
ATOM 724 C CA . MET A 1 94 ? 3.883 -6.613 -7.503 1.00 97.00 94 MET A CA 1
ATOM 725 C C . MET A 1 94 ? 3.782 -7.321 -8.851 1.00 97.00 94 MET A C 1
ATOM 727 O O . MET A 1 94 ? 3.911 -8.539 -8.949 1.00 97.00 94 MET A O 1
ATOM 731 N N . LEU A 1 95 ? 3.584 -6.544 -9.917 1.00 95.38 95 LEU A N 1
ATOM 732 C CA . LEU A 1 95 ? 3.531 -7.050 -11.288 1.00 95.38 95 LEU A CA 1
ATOM 733 C C . LEU A 1 95 ? 4.528 -6.323 -12.180 1.00 95.38 95 LEU A C 1
ATOM 735 O O . LEU A 1 95 ? 4.664 -5.101 -12.114 1.00 95.38 95 LEU A O 1
ATOM 739 N N . LEU A 1 96 ? 5.169 -7.063 -13.085 1.00 92.81 96 LEU A N 1
ATOM 740 C CA . LEU A 1 96 ? 6.026 -6.464 -14.102 1.00 92.81 96 LEU A CA 1
ATOM 741 C C . LEU A 1 96 ? 5.209 -5.502 -14.978 1.00 92.81 96 LEU A C 1
ATOM 743 O O . LEU A 1 96 ? 4.303 -5.914 -15.699 1.00 92.81 96 LEU A O 1
ATOM 747 N N . GLY A 1 97 ? 5.567 -4.221 -14.936 1.00 86.88 97 GLY A N 1
ATOM 748 C CA . GLY A 1 97 ? 4.976 -3.172 -15.759 1.00 86.88 97 GLY A CA 1
ATOM 749 C C . GLY A 1 97 ? 6.021 -2.550 -16.672 1.00 86.88 97 GLY A C 1
ATOM 750 O O . GLY A 1 97 ? 7.047 -2.061 -16.201 1.00 86.88 97 GLY A O 1
ATOM 751 N N . SER A 1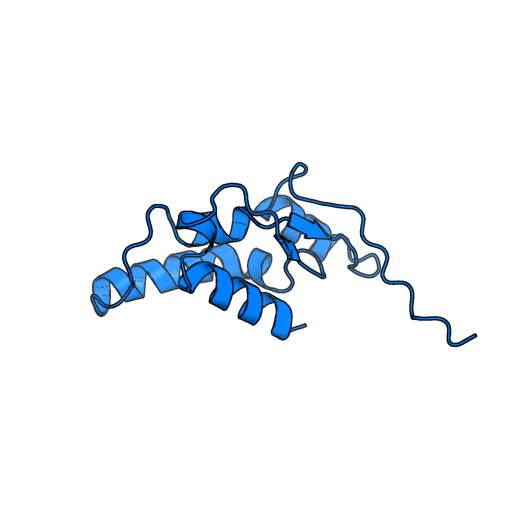 98 ? 5.753 -2.517 -17.977 1.00 82.25 98 SER A N 1
ATOM 752 C CA . SER A 1 98 ? 6.546 -1.732 -18.924 1.00 82.25 98 SER A CA 1
ATOM 753 C C . SER A 1 98 ? 5.708 -0.558 -19.425 1.00 82.25 98 SER A C 1
ATOM 755 O O . SER A 1 98 ? 4.632 -0.738 -19.992 1.00 82.25 98 SER A O 1
ATOM 757 N N . ARG A 1 99 ? 6.173 0.678 -19.196 1.00 76.44 99 ARG A N 1
ATOM 758 C CA . ARG A 1 99 ? 5.572 1.848 -19.847 1.00 76.44 99 ARG A CA 1
ATOM 759 C C . ARG A 1 99 ? 6.192 1.993 -21.229 1.00 76.44 99 ARG A C 1
ATOM 761 O O . ARG A 1 99 ? 7.233 2.628 -21.380 1.00 76.44 99 ARG A O 1
ATOM 768 N N . VAL A 1 100 ? 5.534 1.418 -22.226 1.00 73.94 100 VAL A N 1
ATOM 769 C CA . VAL A 1 100 ? 5.838 1.685 -23.632 1.00 73.94 100 VAL A CA 1
ATOM 770 C C . VAL A 1 100 ? 5.005 2.892 -24.060 1.00 73.94 100 VAL A C 1
ATOM 772 O O . VAL A 1 100 ? 3.803 2.937 -23.799 1.00 73.94 100 VAL A O 1
ATOM 775 N N . LEU A 1 101 ? 5.638 3.903 -24.660 1.00 60.53 101 LEU A N 1
ATOM 776 C CA . LEU A 1 101 ? 4.898 5.016 -25.258 1.00 60.53 101 LEU A CA 1
ATOM 777 C C . LEU A 1 101 ? 3.973 4.456 -26.346 1.00 60.53 101 LEU A C 1
ATOM 779 O O . LEU A 1 101 ? 4.422 3.592 -27.108 1.00 60.53 101 LEU A O 1
ATOM 783 N N . PRO A 1 102 ? 2.716 4.924 -26.453 1.00 56.19 102 PRO A N 1
ATOM 784 C CA . PRO A 1 102 ? 1.888 4.564 -27.590 1.00 56.19 102 PRO A CA 1
ATOM 785 C C . PRO A 1 102 ? 2.643 4.973 -28.855 1.00 56.19 102 PRO A C 1
ATOM 787 O O . PRO A 1 102 ? 2.948 6.148 -29.060 1.00 56.19 102 PRO A O 1
ATOM 790 N N . ARG A 1 103 ? 3.010 3.989 -29.678 1.00 44.44 103 ARG A N 1
ATOM 791 C CA . ARG A 1 103 ? 3.480 4.278 -31.027 1.00 44.44 103 ARG A CA 1
ATOM 792 C C . ARG A 1 103 ? 2.257 4.757 -31.793 1.00 44.44 103 ARG A C 1
ATOM 794 O O . ARG A 1 103 ? 1.320 3.988 -31.977 1.00 44.44 103 ARG A O 1
ATOM 801 N N . VAL A 1 104 ? 2.260 6.024 -32.194 1.00 52.25 104 VAL A N 1
ATOM 802 C CA . VAL A 1 104 ? 1.412 6.457 -33.304 1.00 52.25 104 VAL A CA 1
ATOM 803 C C . VAL A 1 104 ? 2.013 5.778 -34.529 1.00 52.25 104 VAL A C 1
ATOM 805 O O . VAL A 1 104 ? 3.158 6.065 -34.883 1.00 52.25 104 VAL A O 1
ATOM 808 N N . VAL A 1 105 ? 1.305 4.781 -35.053 1.00 48.91 105 VAL A N 1
ATOM 809 C CA . VAL A 1 105 ? 1.614 4.135 -36.333 1.00 48.91 105 VAL A CA 1
ATOM 810 C C . VAL A 1 105 ? 0.831 4.850 -37.418 1.00 48.91 105 VAL A C 1
ATOM 812 O O . VAL A 1 105 ? -0.336 5.201 -37.129 1.00 48.91 105 VAL A O 1
#

Nearest PDB structures (foldseek):
  3ij6-assembly2_D  TM=8.741E-01  e=1.523E-06  Lactobacillus acidophilus
  4icm-assembly2_G  TM=8.737E-01  e=6.722E-05  Sphingobium sp. SYK-6
  4ofc-assembly1_A  TM=8.207E-01  e=7.526E-05  Homo sapiens
  4ign-assembly2_B  TM=8.435E-01  e=2.610E-04  Homo sapiens
  3nur-assembly1_A  TM=8.778E-01  e=1.365E-02  Staphylococcus aureus

Solvent-accessible surface area (backbone atoms only — not comparable to full-atom values): 6168 Å² total; per-residue (Å²): 112,72,66,50,42,52,51,52,48,53,44,56,76,65,42,50,56,75,78,37,73,84,63,82,48,80,32,65,41,30,35,46,61,43,44,80,40,38,73,56,54,39,52,53,49,54,49,36,37,73,75,67,69,68,51,73,92,64,98,58,65,74,53,58,56,66,47,59,39,28,22,24,56,41,50,86,81,42,59,71,62,48,50,46,22,39,78,57,46,35,76,94,28,52,42,95,36,80,81,72,77,85,76,87,125

InterPro domains:
  IPR032465 2-amino-3-carboxymuconate-6-semialdehyde decarboxylase [PTHR21240] (7-98)
  IPR032466 Metal-dependent hydrolase [SSF51556] (6-98)

Mean predicted aligned error: 4.84 Å

pLDDT: mean 90.06, std 11.61, range [44.44, 98.25]